Protein AF-0000000084674657 (afdb_homodimer)

Secondary structure (DSSP, 8-state):
------S------SSSS--SEEEEEEE-GGGEEEEEEEETTTTEEEEEEEETTEEEEE-SS-BSSHHHHHHHHHHHHHHTT--/------S------SSSS--SEEEEEEE-GGGEEEEEEEETTTTEEEEEEEETTEEEEE-SS-BSSHHHHHHHHHHHHHHTT--

Structure (mmCIF, N/CA/C/O backbone):
data_AF-0000000084674657-model_v1
#
loop_
_entity.id
_entity.type
_entity.pdbx_description
1 polymer 'Uncharacterized protein'
#
loop_
_atom_site.group_PDB
_atom_site.id
_atom_site.type_symbol
_atom_site.label_atom_id
_atom_site.label_alt_id
_atom_site.label_comp_id
_atom_site.label_asym_id
_atom_site.label_entity_id
_atom_site.label_seq_id
_atom_site.pdbx_PDB_ins_code
_atom_site.Cartn_x
_atom_site.Cartn_y
_atom_site.Cartn_z
_atom_site.occupancy
_atom_site.B_iso_or_equiv
_atom_site.auth_seq_id
_atom_site.auth_comp_id
_atom_site.auth_asym_id
_atom_site.auth_atom_id
_atom_site.pdbx_PDB_model_num
ATOM 1 N N . MET A 1 1 ? -10.844 -3.145 24.594 1 18.16 1 MET A N 1
ATOM 2 C CA . MET A 1 1 ? -9.625 -3.77 24.094 1 18.16 1 MET A CA 1
ATOM 3 C C . MET A 1 1 ? -8.609 -2.717 23.656 1 18.16 1 MET A C 1
ATOM 5 O O . MET A 1 1 ? -8.922 -1.842 22.844 1 18.16 1 MET A O 1
ATOM 9 N N . HIS A 1 2 ? -7.5 -2.223 24.391 1 19.06 2 HIS A N 1
ATOM 10 C CA . HIS A 1 2 ? -6.676 -1.024 24.516 1 19.06 2 HIS A CA 1
ATOM 11 C C . HIS A 1 2 ? -5.668 -0.926 23.375 1 19.06 2 HIS A C 1
ATOM 13 O O . HIS A 1 2 ? -4.922 -1.873 23.125 1 19.06 2 HIS A O 1
ATOM 19 N N . ILE A 1 3 ? -5.941 -0.367 22.297 1 26.06 3 ILE A N 1
ATOM 20 C CA . ILE A 1 3 ? -4.887 -0.146 21.328 1 26.06 3 ILE A CA 1
ATOM 21 C C . ILE A 1 3 ? -3.617 0.325 22.031 1 26.06 3 ILE A C 1
ATOM 23 O O . ILE A 1 3 ? -3.623 1.354 22.703 1 26.06 3 ILE A O 1
ATOM 27 N N . LYS A 1 4 ? -2.703 -0.449 22.547 1 28.09 4 LYS A N 1
ATOM 28 C CA . LYS A 1 4 ? -1.541 -0.12 23.359 1 28.09 4 LYS A CA 1
ATOM 29 C C . LYS A 1 4 ? -0.74 1.022 22.75 1 28.09 4 LYS A C 1
ATOM 31 O O . LYS A 1 4 ? -0.734 1.196 21.531 1 28.09 4 LYS A O 1
ATOM 36 N N . ASP A 1 5 ? -0.386 2.115 23.406 1 27.06 5 ASP A N 1
ATOM 37 C CA . ASP A 1 5 ? 0.318 3.393 23.344 1 27.06 5 ASP A CA 1
ATOM 38 C C . ASP A 1 5 ? 1.646 3.256 22.609 1 27.06 5 ASP A C 1
ATOM 40 O O . ASP A 1 5 ? 2.672 2.943 23.219 1 27.06 5 ASP A O 1
ATOM 44 N N . THR A 1 6 ? 1.885 2.438 21.75 1 31.23 6 THR A N 1
ATOM 45 C CA . THR A 1 6 ? 3.303 2.508 21.422 1 31.23 6 THR A CA 1
ATOM 46 C C . THR A 1 6 ? 3.736 3.955 21.203 1 31.23 6 THR A C 1
ATOM 48 O O . THR A 1 6 ? 2.898 4.836 21 1 31.23 6 THR A O 1
ATOM 51 N N . GLY A 1 7 ? 5.172 4.281 21.234 1 30.48 7 GLY A N 1
ATOM 52 C CA . GLY A 1 7 ? 5.707 5.633 21.266 1 30.48 7 GLY A CA 1
ATOM 53 C C . GLY A 1 7 ? 4.988 6.574 20.312 1 30.48 7 GLY A C 1
ATOM 54 O O . GLY A 1 7 ? 5.172 6.5 19.094 1 30.48 7 GLY A O 1
ATOM 55 N N . ALA A 1 8 ? 4.027 6.801 20.359 1 29.97 8 ALA A N 1
ATOM 56 C CA . ALA A 1 8 ? 2.916 7.68 20 1 29.97 8 ALA A CA 1
ATOM 57 C C . ALA A 1 8 ? 3.332 9.148 20.078 1 29.97 8 ALA A C 1
ATOM 59 O O . ALA A 1 8 ? 2.484 10.031 20.188 1 29.97 8 ALA A O 1
ATOM 60 N N . HIS A 1 9 ? 4.672 9.32 20.438 1 30.22 9 HIS A N 1
ATOM 61 C CA . HIS A 1 9 ? 4.758 10.773 20.281 1 30.22 9 HIS A CA 1
ATOM 62 C C . HIS A 1 9 ? 4.219 11.227 18.938 1 30.22 9 HIS A C 1
ATOM 64 O O . HIS A 1 9 ? 4.898 11.078 17.922 1 30.22 9 HIS A O 1
ATOM 70 N N . LEU A 1 10 ? 3.219 10.844 18.594 1 31.52 10 LEU A N 1
ATOM 71 C CA . LEU A 1 10 ? 2.438 10.945 17.375 1 31.52 10 LEU A CA 1
ATOM 72 C C . LEU A 1 10 ? 2.654 12.297 16.703 1 31.52 10 LEU A C 1
ATOM 74 O O . LEU A 1 10 ? 3.053 13.266 17.359 1 31.52 10 LEU A O 1
ATOM 78 N N . ILE A 1 11 ? 2.236 12.227 15.297 1 32.88 11 ILE A N 1
ATOM 79 C CA . ILE A 1 11 ? 2.033 13.203 14.227 1 32.88 11 ILE A CA 1
ATOM 80 C C . ILE A 1 11 ? 1.367 14.453 14.789 1 32.88 11 ILE A C 1
ATOM 82 O O . ILE A 1 11 ? 0.254 14.383 15.32 1 32.88 11 ILE A O 1
ATOM 86 N N . THR A 1 12 ? 2.047 15.094 15.617 1 34.5 12 THR A N 1
ATOM 87 C CA . THR A 1 12 ? 1.411 16.391 15.805 1 34.5 12 THR A CA 1
ATOM 88 C C . THR A 1 12 ? 0.623 16.797 14.562 1 34.5 12 THR A C 1
ATOM 90 O O . THR A 1 12 ? 1.209 17.125 13.523 1 34.5 12 THR A O 1
ATOM 93 N N . TRP A 1 13 ? -0.236 15.867 14.164 1 34.19 13 TRP A N 1
ATOM 94 C CA . TRP A 1 13 ? -1.155 16.047 13.039 1 34.19 13 TRP A CA 1
ATOM 95 C C . TRP A 1 13 ? -1.611 17.5 12.938 1 34.19 13 TRP A C 1
ATOM 97 O O . TRP A 1 13 ? -1.851 18.156 13.953 1 34.19 13 TRP A O 1
ATOM 107 N N . LYS A 1 14 ? -1.059 18.047 11.969 1 35.78 14 LYS A N 1
ATOM 108 C CA . LYS A 1 14 ? -1.677 19.328 11.617 1 35.78 14 LYS A CA 1
ATOM 109 C C . LYS A 1 14 ? -3.145 19.359 12.039 1 35.78 14 LYS A C 1
ATOM 111 O O . LYS A 1 14 ? -3.797 20.391 11.953 1 35.78 14 LYS A O 1
ATOM 116 N N . TYR A 1 15 ? -3.715 18.109 12.094 1 35.16 15 TYR A N 1
ATOM 117 C CA . TYR A 1 15 ? -5.141 18.25 12.383 1 35.16 15 TYR A CA 1
ATOM 118 C C . TYR A 1 15 ? -5.387 18.344 13.883 1 35.16 15 TYR A C 1
ATOM 120 O O . TYR A 1 15 ? -4.676 17.719 14.672 1 35.16 15 TYR A O 1
ATOM 128 N N . SER A 1 16 ? -5.719 19.422 14.188 1 39.59 16 SER A N 1
ATOM 129 C CA . SER A 1 16 ? -6.242 19.672 15.523 1 39.59 16 SER A CA 1
ATOM 130 C C . SER A 1 16 ? -6.898 18.422 16.109 1 39.59 16 SER A C 1
ATOM 132 O O . SER A 1 16 ? -6.922 18.25 17.328 1 39.59 16 SER A O 1
ATOM 134 N N . ASN A 1 17 ? -7.512 17.688 15.164 1 43.28 17 ASN A N 1
ATOM 135 C CA . ASN A 1 17 ? -8.258 16.562 15.711 1 43.28 17 ASN A CA 1
ATOM 136 C C . ASN A 1 17 ? -7.488 15.25 15.539 1 43.28 17 ASN A C 1
ATOM 138 O O . ASN A 1 17 ? -6.863 15.023 14.5 1 43.28 17 ASN A O 1
ATOM 142 N N . THR A 1 18 ? -7.047 14.711 16.5 1 52.53 18 THR A N 1
ATOM 143 C CA . THR A 1 18 ? -6.398 13.406 16.578 1 52.53 18 THR A CA 1
ATOM 144 C C . THR A 1 18 ? -7.066 12.406 15.641 1 52.53 18 THR A C 1
ATOM 146 O O . THR A 1 18 ? -8.289 12.281 15.625 1 52.53 18 THR A O 1
ATOM 149 N N . PRO A 1 19 ? -6.266 12.062 14.664 1 56.25 19 PRO A N 1
ATOM 150 C CA . PRO A 1 19 ? -6.91 10.992 13.906 1 56.25 19 PRO A CA 1
ATOM 151 C C . PRO A 1 19 ? -7.664 10.008 14.805 1 56.25 19 PRO A C 1
ATOM 153 O O . PRO A 1 19 ? -7.219 9.719 15.922 1 56.25 19 PRO A O 1
ATOM 156 N N . ASP A 1 20 ? -8.844 9.812 14.273 1 66.75 20 ASP A N 1
ATOM 157 C CA . ASP A 1 20 ? -9.695 8.898 15.023 1 66.75 20 ASP A CA 1
ATOM 158 C C . ASP A 1 20 ? -9.32 7.441 14.742 1 66.75 20 ASP A C 1
ATOM 160 O O . ASP A 1 20 ? -9.516 6.57 15.586 1 66.75 20 ASP A O 1
ATOM 164 N N . ARG A 1 21 ? -8.68 7.27 13.453 1 82.31 21 ARG A N 1
ATOM 165 C CA . ARG A 1 21 ? -8.461 5.871 13.102 1 82.31 21 ARG A CA 1
ATOM 166 C C . ARG A 1 21 ? -7.254 5.719 12.18 1 82.31 21 ARG A C 1
ATOM 168 O O . ARG A 1 21 ? -7.062 6.527 11.266 1 82.31 21 ARG A O 1
ATOM 175 N N . VAL A 1 22 ? -6.363 4.766 12.523 1 87.25 22 VAL A N 1
ATOM 176 C CA . VAL A 1 22 ? -5.332 4.316 11.594 1 87.25 22 VAL A CA 1
ATOM 177 C C . VAL A 1 22 ? -5.879 3.188 10.719 1 87.25 22 VAL A C 1
ATOM 179 O O . VAL A 1 22 ? -6.242 2.125 11.219 1 87.25 22 VAL A O 1
ATOM 182 N N . ASN A 1 23 ? -5.855 3.502 9.438 1 90.38 23 ASN A N 1
ATOM 183 C CA . ASN A 1 23 ? -6.402 2.521 8.5 1 90.38 23 ASN A CA 1
ATOM 184 C C . ASN A 1 23 ? -5.312 1.608 7.949 1 90.38 23 ASN A C 1
ATOM 186 O O . ASN A 1 23 ? -5.562 0.434 7.672 1 90.38 23 ASN A O 1
ATOM 190 N N . HIS A 1 24 ? -4.133 2.176 7.73 1 93.94 24 HIS A N 1
ATOM 191 C CA . HIS A 1 24 ? -2.959 1.428 7.305 1 93.94 24 HIS A CA 1
ATOM 192 C C . HIS A 1 24 ? -1.699 1.936 8 1 93.94 24 HIS A C 1
ATOM 194 O O . HIS A 1 24 ? -1.593 3.125 8.312 1 93.94 24 HIS A O 1
ATOM 200 N N . ALA A 1 25 ? -0.816 1.016 8.219 1 94.19 25 ALA A N 1
ATOM 201 C CA . ALA A 1 25 ? 0.541 1.307 8.672 1 94.19 25 ALA A CA 1
ATOM 202 C C . ALA A 1 25 ? 1.56 0.421 7.961 1 94.19 25 ALA A C 1
ATOM 204 O O . ALA A 1 25 ? 1.612 -0.789 8.195 1 94.19 25 ALA A O 1
ATOM 205 N N . ILE A 1 26 ? 2.307 1.087 7.074 1 96.69 26 ILE A N 1
ATOM 206 C CA . ILE A 1 26 ? 3.285 0.351 6.281 1 96.69 26 ILE A CA 1
ATOM 207 C C . ILE A 1 26 ? 4.695 0.738 6.715 1 96.69 26 ILE A C 1
ATOM 209 O O . ILE A 1 26 ? 5.094 1.899 6.594 1 96.69 26 ILE A O 1
ATOM 213 N N . GLU A 1 27 ? 5.398 -0.242 7.227 1 95.12 27 GLU A N 1
ATOM 214 C CA . GLU A 1 27 ? 6.793 0.008 7.586 1 95.12 27 GLU A CA 1
ATOM 215 C C . GLU A 1 27 ? 7.688 0.038 6.352 1 95.12 27 GLU A C 1
ATOM 217 O O . GLU A 1 27 ? 7.613 -0.854 5.504 1 95.12 27 GLU A O 1
ATOM 222 N N . LEU A 1 28 ? 8.461 1.09 6.262 1 96.81 28 LEU A N 1
ATOM 223 C CA . LEU A 1 28 ? 9.414 1.269 5.172 1 96.81 28 LEU A CA 1
ATOM 224 C C . LEU A 1 28 ? 10.852 1.169 5.68 1 96.81 28 LEU A C 1
ATOM 226 O O . LEU A 1 28 ? 11.086 1.149 6.891 1 96.81 28 LEU A O 1
ATOM 230 N N . ASP A 1 29 ? 11.75 1.069 4.703 1 91.62 29 ASP A N 1
ATOM 231 C CA . ASP A 1 29 ? 13.156 1.034 5.098 1 91.62 29 ASP A CA 1
ATOM 232 C C . ASP A 1 29 ? 13.57 2.338 5.777 1 91.62 29 ASP A C 1
ATOM 234 O O . ASP A 1 29 ? 12.938 3.377 5.578 1 91.62 29 ASP A O 1
ATOM 238 N N . GLY A 1 30 ? 14.57 2.213 6.641 1 94.31 30 GLY A N 1
ATOM 239 C CA . GLY A 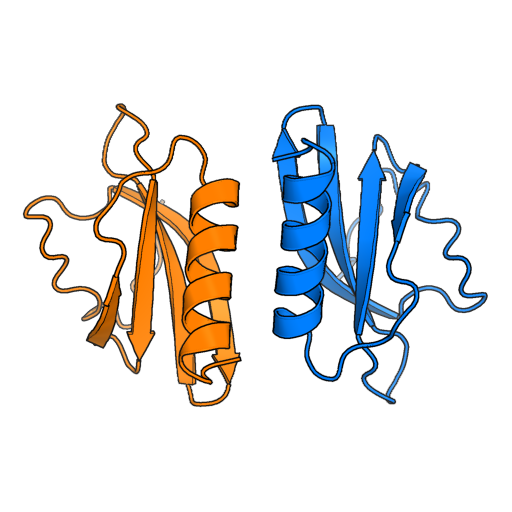1 30 ? 15.133 3.408 7.25 1 94.31 30 GLY A CA 1
ATOM 240 C C . GLY A 1 30 ? 14.375 3.863 8.477 1 94.31 30 GLY A C 1
ATOM 241 O O . GLY A 1 30 ? 14.602 4.961 8.992 1 94.31 30 GLY A O 1
ATOM 242 N N . GLY A 1 31 ? 13.391 3.035 8.914 1 93.12 31 GLY A N 1
ATOM 243 C CA . GLY A 1 31 ? 12.672 3.354 10.133 1 93.12 31 GLY A CA 1
ATOM 244 C C . GLY A 1 31 ? 11.469 4.254 9.898 1 93.12 31 GLY A C 1
ATOM 245 O O . GLY A 1 31 ? 10.93 4.832 10.844 1 93.12 31 GLY A O 1
ATOM 246 N N . TYR A 1 32 ? 11.086 4.363 8.617 1 95.75 32 TYR A N 1
ATOM 247 C CA . TYR A 1 32 ? 9.906 5.148 8.281 1 95.75 32 TYR A C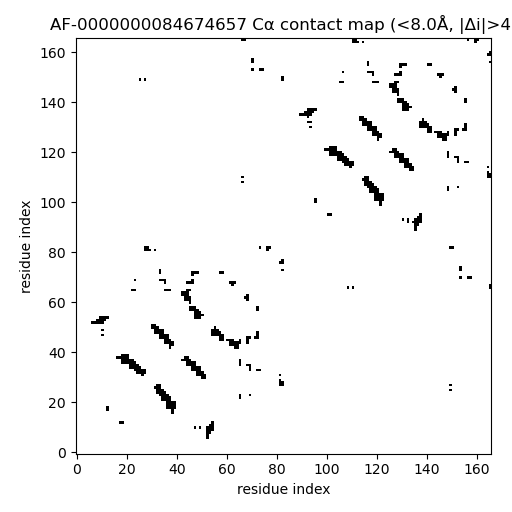A 1
ATOM 248 C C . TYR A 1 32 ? 8.648 4.285 8.32 1 95.75 32 TYR A C 1
ATOM 250 O O . TYR A 1 32 ? 8.711 3.078 8.078 1 95.75 32 TYR A O 1
ATOM 258 N N . THR A 1 33 ? 7.527 4.898 8.742 1 94.31 33 THR A N 1
ATOM 259 C CA . THR A 1 33 ? 6.215 4.273 8.633 1 94.31 33 THR A CA 1
ATOM 260 C C . THR A 1 33 ? 5.238 5.184 7.898 1 94.31 33 THR A C 1
ATOM 262 O O . THR A 1 33 ? 5.141 6.375 8.203 1 94.31 33 THR A O 1
ATOM 265 N N . LEU A 1 34 ? 4.648 4.684 6.836 1 97.31 34 LEU A N 1
ATOM 266 C CA . LEU A 1 34 ? 3.566 5.383 6.152 1 97.31 34 LEU A CA 1
ATOM 267 C C . LEU A 1 34 ? 2.215 5.02 6.754 1 97.31 34 LEU A C 1
ATOM 269 O O . LEU A 1 34 ? 1.832 3.848 6.77 1 97.31 34 LEU A O 1
ATOM 273 N N . TYR A 1 35 ? 1.493 6.035 7.246 1 93.38 35 TYR A N 1
ATOM 274 C CA . TYR A 1 35 ? 0.164 5.844 7.812 1 93.38 35 TYR A CA 1
ATOM 275 C C . TYR A 1 35 ? -0.913 6.371 6.875 1 93.38 35 TYR A C 1
ATOM 277 O O . TYR A 1 35 ? -0.734 7.414 6.238 1 93.38 35 TYR A O 1
ATOM 285 N N . VAL A 1 36 ? -1.955 5.664 6.812 1 93.81 36 VAL A N 1
ATOM 286 C CA . VAL A 1 36 ? -3.217 6.211 6.324 1 93.81 36 VAL A CA 1
ATOM 287 C C . VAL A 1 36 ? -4.184 6.391 7.492 1 93.81 36 VAL A C 1
ATOM 289 O O . VAL A 1 36 ? -4.434 5.453 8.25 1 93.81 36 VAL A O 1
ATOM 292 N N . VAL A 1 37 ? -4.648 7.664 7.621 1 89 37 VAL A N 1
ATOM 293 C CA . VAL A 1 37 ? -5.461 8 8.781 1 89 37 VAL A CA 1
ATOM 294 C C . VAL A 1 37 ? -6.77 8.648 8.328 1 89 37 VAL A C 1
ATOM 296 O O . VAL A 1 37 ? -6.867 9.141 7.203 1 89 37 VAL A O 1
ATOM 299 N N . SER A 1 38 ? -7.738 8.492 9.109 1 85.12 38 SER A N 1
ATOM 300 C CA . SER A 1 38 ? -9 9.195 8.883 1 85.12 38 SER A CA 1
ATOM 301 C C . SER A 1 38 ? -9.516 9.82 10.172 1 85.12 38 SER A C 1
ATOM 303 O O . SER A 1 38 ? -9.18 9.367 11.266 1 85.12 38 SER A O 1
ATOM 305 N N . ALA A 1 39 ? -9.961 11.062 9.867 1 71.19 39 ALA A N 1
ATOM 306 C CA . ALA A 1 39 ? -10.633 11.734 10.984 1 71.19 39 ALA A CA 1
ATOM 307 C C . ALA A 1 39 ? -12.148 11.648 10.844 1 71.19 39 ALA A C 1
ATOM 309 O O . ALA A 1 39 ? -12.695 11.961 9.789 1 71.19 39 ALA A O 1
ATOM 310 N N . GLY A 1 40 ? -12.633 11.297 11.82 1 59.19 40 GLY A N 1
ATOM 311 C CA . GLY A 1 40 ? -14.07 11.406 12 1 59.19 40 GLY A CA 1
ATOM 312 C C . GLY A 1 40 ? -14.859 10.656 10.945 1 59.19 40 GLY A C 1
ATOM 313 O O . GLY A 1 40 ? -14.297 9.875 10.18 1 59.19 40 GLY A O 1
ATOM 314 N N . GLU A 1 41 ? -16.156 10.969 10.914 1 55.19 41 GLU A N 1
ATOM 315 C CA . GLU A 1 41 ? -17.219 10.312 10.156 1 55.19 41 GLU A CA 1
ATOM 316 C C . GLU A 1 41 ? -17.109 10.609 8.664 1 55.19 41 GLU A C 1
ATOM 318 O O . GLU A 1 41 ? -17.594 9.836 7.836 1 55.19 41 GLU A O 1
ATOM 323 N N . TRP A 1 42 ? -16.406 11.836 8.445 1 56.69 42 TRP A N 1
ATOM 324 C CA . TRP A 1 42 ? -16.578 12.219 7.047 1 56.69 42 TRP A CA 1
ATOM 325 C C . TRP A 1 42 ? -15.602 11.469 6.152 1 56.69 42 TRP A C 1
ATOM 327 O O . TRP A 1 42 ? -15.641 11.602 4.926 1 56.69 42 TRP A O 1
ATOM 337 N N . GLY A 1 43 ? -14.945 10.648 6.703 1 60.38 43 GLY A N 1
ATOM 338 C CA . GLY A 1 43 ? -14.398 9.562 5.898 1 60.38 43 GLY A CA 1
ATOM 339 C C . GLY A 1 43 ? -13.258 10.016 5 1 60.38 43 GLY A C 1
ATOM 340 O O . GLY A 1 43 ? -13.008 9.398 3.961 1 60.38 43 GLY A O 1
ATOM 341 N N . ASP A 1 44 ? -12.727 11.367 5.258 1 83.81 44 ASP A N 1
ATOM 342 C CA . ASP A 1 44 ? -11.602 11.719 4.406 1 83.81 44 ASP A CA 1
ATOM 343 C C . ASP A 1 44 ? -10.312 11.062 4.906 1 83.81 44 ASP A C 1
ATOM 345 O O . ASP A 1 44 ? -10.047 11.055 6.109 1 83.81 44 ASP A O 1
ATOM 349 N N . TYR A 1 45 ? -9.609 10.445 3.994 1 90.56 45 TYR A N 1
ATOM 350 C CA . TYR A 1 45 ? -8.367 9.734 4.309 1 90.56 45 TYR A CA 1
ATOM 351 C C . TYR A 1 45 ? -7.156 10.562 3.904 1 90.56 45 TYR A C 1
ATOM 353 O O . TYR A 1 45 ? -7.16 11.211 2.857 1 90.56 45 TYR A O 1
ATOM 361 N N . GLU A 1 46 ? -6.227 10.578 4.809 1 92.12 46 GLU A N 1
ATOM 362 C CA . GLU A 1 46 ? -4.957 11.242 4.543 1 92.12 46 GLU A CA 1
ATOM 363 C C . GLU A 1 46 ? -3.777 10.32 4.84 1 92.12 46 GLU A C 1
ATOM 365 O O . GLU A 1 46 ? -3.943 9.281 5.48 1 92.12 46 GLU A O 1
ATOM 370 N N . TRP A 1 47 ? -2.646 10.594 4.215 1 94.62 47 TRP A N 1
ATOM 371 C CA . TRP A 1 47 ? -1.46 9.805 4.539 1 94.62 47 TRP A CA 1
ATOM 372 C C . TRP A 1 47 ? -0.411 10.664 5.234 1 94.62 47 TRP A C 1
ATOM 374 O O . TRP A 1 47 ? -0.356 11.883 5.023 1 94.62 47 TRP A O 1
ATOM 384 N N . ILE A 1 48 ? 0.384 10.086 6.098 1 93.25 48 ILE A N 1
ATOM 385 C CA . ILE A 1 48 ? 1.479 10.695 6.848 1 93.25 48 ILE A CA 1
ATOM 386 C C . ILE A 1 48 ? 2.684 9.758 6.855 1 93.25 48 ILE A C 1
ATOM 388 O O . ILE A 1 48 ? 2.553 8.57 7.152 1 93.25 48 ILE A O 1
ATOM 392 N N . LEU A 1 49 ? 3.756 10.258 6.434 1 96.06 49 LEU A N 1
ATOM 393 C CA . LEU A 1 49 ? 5.016 9.555 6.633 1 96.06 49 LEU A CA 1
ATOM 394 C C . LEU A 1 49 ? 5.695 10 7.922 1 96.06 49 LEU A C 1
ATOM 396 O O . LEU A 1 49 ? 5.875 11.203 8.148 1 96.06 49 LEU A O 1
ATOM 400 N N . SER A 1 50 ? 6.023 9.016 8.688 1 92.62 50 SER A N 1
ATOM 401 C CA . SER A 1 50 ? 6.605 9.344 9.984 1 92.62 50 SER A CA 1
ATOM 402 C C . SER A 1 50 ? 7.918 8.602 10.211 1 92.62 50 SER A C 1
ATOM 404 O O . SER A 1 50 ? 8.125 7.523 9.648 1 92.62 50 SER A O 1
ATOM 406 N N . LYS A 1 51 ? 8.812 9.188 10.953 1 92.12 51 LYS A N 1
ATOM 407 C CA . LYS A 1 51 ? 10.016 8.555 11.477 1 92.12 51 LYS A CA 1
ATOM 408 C C . LYS A 1 51 ? 10.18 8.836 12.969 1 92.12 51 LYS A C 1
ATOM 410 O O . LYS A 1 51 ? 10.172 9.992 13.391 1 92.12 51 LYS A O 1
ATOM 415 N N . GLU A 1 52 ? 10.281 7.699 13.711 1 84.12 52 GLU A N 1
ATOM 416 C CA . GLU A 1 52 ? 10.484 7.805 15.148 1 84.12 52 GLU A CA 1
ATOM 417 C C . GLU A 1 52 ? 9.453 8.734 15.789 1 84.12 52 GLU A C 1
ATOM 419 O O . GLU A 1 52 ? 9.805 9.617 16.578 1 84.12 52 GLU A O 1
ATOM 424 N N . GLY A 1 53 ? 8.234 8.586 15.258 1 77.56 53 GLY A N 1
ATOM 425 C CA . GLY A 1 53 ? 7.125 9.305 15.875 1 77.56 53 GLY A CA 1
ATOM 426 C C . GLY A 1 53 ? 7 10.734 15.383 1 77.56 53 GLY A C 1
ATOM 427 O O . GLY A 1 53 ? 6.09 11.461 15.789 1 77.56 53 GLY A O 1
ATOM 428 N N . ARG A 1 54 ? 7.879 11.172 14.445 1 86.38 54 ARG A N 1
ATOM 429 C CA . ARG A 1 54 ? 7.832 12.516 13.891 1 86.38 54 ARG A CA 1
ATOM 430 C C . ARG A 1 54 ? 7.398 12.492 12.43 1 86.38 54 ARG A C 1
ATOM 432 O O . ARG A 1 54 ? 7.902 11.688 11.641 1 86.38 54 ARG A O 1
ATOM 439 N N . GLY A 1 55 ? 6.457 13.305 12.125 1 89.81 55 GLY A N 1
ATOM 440 C CA . GLY A 1 55 ? 6.027 13.422 10.742 1 89.81 55 GLY A CA 1
ATOM 441 C C . GLY A 1 55 ? 7.102 13.984 9.828 1 89.81 55 GLY A C 1
ATOM 442 O O . GLY A 1 55 ? 7.773 14.961 10.172 1 89.81 55 GLY A O 1
ATOM 443 N N . VAL A 1 56 ? 7.27 13.328 8.734 1 93.06 56 VAL A N 1
ATOM 444 C CA . VAL A 1 56 ? 8.266 13.719 7.742 1 93.06 56 VAL A CA 1
ATOM 445 C C . VAL A 1 56 ? 7.566 14.336 6.531 1 93.06 56 VAL A C 1
ATOM 447 O O . VAL A 1 56 ? 7.973 15.391 6.043 1 93.06 56 VAL A O 1
ATOM 450 N N . LEU A 1 57 ? 6.566 13.664 5.961 1 95.12 57 LEU A N 1
ATOM 451 C CA . LEU A 1 57 ? 5.715 14.094 4.855 1 95.12 57 LEU A CA 1
ATOM 452 C C . LEU A 1 57 ? 4.246 13.828 5.16 1 95.12 57 LEU A C 1
ATOM 454 O O . LEU A 1 57 ? 3.928 12.992 6.016 1 95.12 57 LEU A O 1
ATOM 458 N N . HIS A 1 58 ? 3.383 14.609 4.508 1 93.25 58 HIS A N 1
ATOM 459 C CA . HIS A 1 58 ? 1.954 14.344 4.629 1 93.25 58 HIS A CA 1
ATOM 460 C C . HIS A 1 58 ? 1.198 14.82 3.393 1 93.25 58 HIS A C 1
ATOM 462 O O . HIS A 1 58 ? 1.715 15.625 2.615 1 93.25 58 HIS A O 1
ATOM 468 N N . SER A 1 59 ? 0.017 14.273 3.303 1 92.69 59 SER A N 1
ATOM 469 C CA . SER A 1 59 ? -0.802 14.68 2.166 1 92.69 59 SER A CA 1
ATOM 470 C C . SER A 1 59 ? -1.293 16.125 2.328 1 92.69 59 SER A C 1
ATOM 472 O O . SER A 1 59 ? -1.588 16.562 3.441 1 92.69 59 SER A O 1
ATOM 474 N N . ASP A 1 60 ? -1.369 16.812 1.165 1 90 60 ASP A N 1
ATOM 475 C CA . ASP A 1 60 ? -2.043 18.109 1.127 1 90 60 ASP A CA 1
ATOM 476 C C . ASP A 1 60 ? -3.525 17.938 0.798 1 90 60 ASP A C 1
ATOM 478 O O . ASP A 1 60 ? -4.312 18.875 0.994 1 90 60 ASP A O 1
ATOM 482 N N . ASP A 1 61 ? -3.875 16.812 0.349 1 89.88 61 ASP A N 1
ATOM 483 C CA . ASP A 1 61 ? -5.242 16.5 -0.062 1 89.88 61 ASP A CA 1
ATOM 484 C C . ASP A 1 61 ? -5.828 15.367 0.772 1 89.88 61 ASP A C 1
ATOM 486 O O . ASP A 1 61 ? -5.09 14.617 1.407 1 89.88 61 ASP A O 1
ATOM 490 N N . ALA A 1 62 ? -7.125 15.336 0.762 1 90.5 62 ALA A N 1
ATOM 491 C CA . ALA A 1 62 ? -7.848 14.188 1.29 1 90.5 62 ALA A CA 1
ATOM 492 C C . ALA A 1 62 ? -8.297 13.258 0.164 1 90.5 62 ALA A C 1
ATOM 494 O O . ALA A 1 62 ? -8.469 13.695 -0.977 1 90.5 62 ALA A O 1
ATOM 495 N N . TYR A 1 63 ? -8.43 12.016 0.53 1 93 63 TYR A N 1
ATOM 496 C CA . TYR A 1 63 ? -8.797 11.008 -0.46 1 93 63 TYR A CA 1
ATOM 497 C C . TYR A 1 63 ? -10.086 10.305 -0.069 1 93 63 TYR A C 1
ATOM 499 O O . TYR A 1 63 ? -10.438 10.242 1.113 1 93 63 TYR A O 1
ATOM 507 N N . GLY A 1 64 ? -10.75 9.789 -0.962 1 89.69 64 GLY A N 1
ATOM 508 C CA . GLY A 1 64 ? -12.07 9.211 -0.765 1 89.69 64 GLY A CA 1
ATOM 509 C C . GLY A 1 64 ? -12.023 7.781 -0.253 1 89.69 64 GLY A C 1
ATOM 510 O O . GLY A 1 64 ? -13.055 7.211 0.113 1 89.69 64 GLY A O 1
ATOM 511 N N . SER A 1 65 ? -10.898 7.113 -0.287 1 92.94 65 SER A N 1
ATOM 512 C CA . SER A 1 65 ? -10.719 5.773 0.259 1 92.94 65 SER A CA 1
ATOM 513 C C . SER A 1 65 ? -9.336 5.602 0.866 1 92.94 65 SER A C 1
ATOM 515 O O . SER A 1 65 ? -8.383 6.27 0.456 1 92.94 65 SER A O 1
ATOM 517 N N . PRO A 1 66 ? -9.203 4.746 1.868 1 93.5 66 PRO A N 1
ATOM 518 C CA . PRO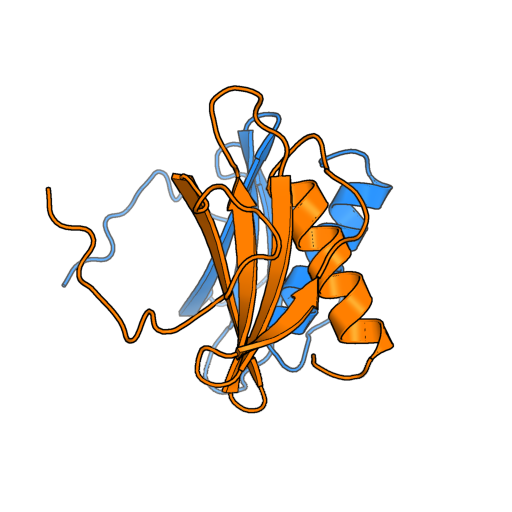 A 1 66 ? -7.891 4.551 2.482 1 93.5 66 PRO A CA 1
ATOM 519 C C . PRO A 1 66 ? -6.867 3.959 1.512 1 93.5 66 PRO A C 1
ATOM 521 O O . PRO A 1 66 ? -5.676 4.254 1.611 1 93.5 66 PRO A O 1
ATOM 524 N N . GLU A 1 67 ? -7.336 3.229 0.512 1 96.62 67 GLU A N 1
ATOM 525 C CA . GLU A 1 67 ? -6.414 2.6 -0.431 1 96.62 67 GLU A CA 1
ATOM 526 C C . GLU A 1 67 ? -5.863 3.617 -1.426 1 96.62 67 GLU A C 1
ATOM 528 O O . GLU A 1 67 ? -4.711 3.52 -1.849 1 96.62 67 GLU A O 1
ATOM 533 N N . ARG A 1 68 ? -6.707 4.594 -1.798 1 96.56 68 ARG A N 1
ATOM 534 C CA . ARG A 1 68 ? -6.207 5.676 -2.637 1 96.56 68 ARG A CA 1
ATOM 535 C C . ARG A 1 68 ? -5.176 6.516 -1.889 1 96.56 68 ARG A C 1
ATOM 537 O O . ARG A 1 68 ? -4.148 6.898 -2.457 1 96.56 68 ARG A O 1
ATOM 544 N N . ALA A 1 69 ? -5.461 6.82 -0.654 1 96.31 69 ALA A N 1
ATOM 545 C CA . ALA A 1 69 ? -4.492 7.547 0.162 1 96.31 69 ALA A CA 1
ATOM 546 C C . ALA A 1 69 ? -3.18 6.773 0.274 1 96.31 69 ALA A C 1
ATOM 548 O O . ALA A 1 69 ? -2.098 7.355 0.181 1 96.31 69 ALA A O 1
ATOM 549 N N . LEU A 1 70 ? -3.293 5.469 0.474 1 98.06 70 LEU A N 1
ATOM 550 C CA . LEU A 1 70 ? -2.111 4.621 0.572 1 98.06 70 LEU A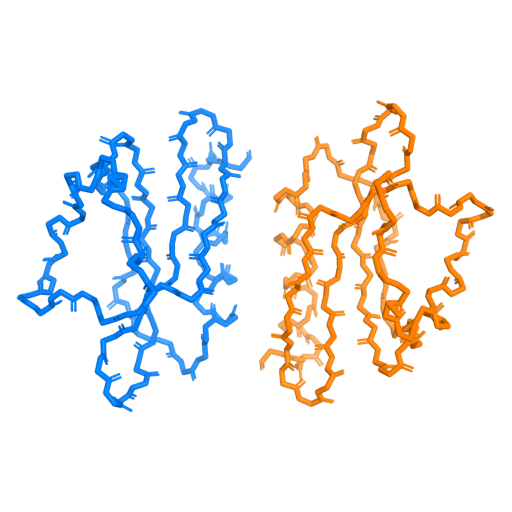 CA 1
ATOM 551 C C . LEU A 1 70 ? -1.302 4.664 -0.72 1 98.06 70 LEU A C 1
ATOM 553 O O . LEU A 1 70 ? -0.08 4.828 -0.687 1 98.06 70 LEU A O 1
ATOM 557 N N . PHE A 1 71 ? -1.986 4.512 -1.837 1 98.62 71 PHE A N 1
ATOM 558 C CA . PHE A 1 71 ? -1.335 4.555 -3.141 1 98.62 71 PHE A CA 1
ATOM 559 C C . PHE A 1 71 ? -0.596 5.875 -3.334 1 98.62 71 PHE A C 1
ATOM 561 O O . PHE A 1 71 ? 0.579 5.887 -3.709 1 98.62 71 PHE A O 1
ATOM 568 N N . ARG A 1 72 ? -1.221 6.918 -3.02 1 98.31 72 ARG A N 1
ATOM 569 C CA . ARG A 1 72 ? -0.617 8.234 -3.215 1 98.31 72 ARG A CA 1
ATOM 570 C C . ARG A 1 72 ? 0.547 8.445 -2.254 1 98.31 72 ARG A C 1
ATOM 572 O O . ARG A 1 72 ? 1.551 9.07 -2.615 1 98.31 72 ARG A O 1
ATOM 579 N N . GLY A 1 73 ? 0.377 7.957 -1.042 1 98.38 73 GLY A N 1
ATOM 580 C CA . GLY A 1 73 ? 1.488 8.016 -0.106 1 98.38 73 GLY A CA 1
ATOM 581 C C . GLY A 1 73 ? 2.707 7.246 -0.579 1 98.38 73 GLY A C 1
ATOM 582 O O . GLY A 1 73 ? 3.826 7.762 -0.536 1 98.38 73 GLY A O 1
ATOM 583 N N . LEU A 1 74 ? 2.465 6.086 -1.032 1 98.69 74 LEU A N 1
ATOM 584 C CA . LEU A 1 74 ? 3.568 5.273 -1.533 1 98.69 74 LEU A CA 1
ATOM 585 C C . LEU A 1 74 ? 4.188 5.902 -2.777 1 98.69 74 LEU A C 1
ATOM 587 O O . LEU A 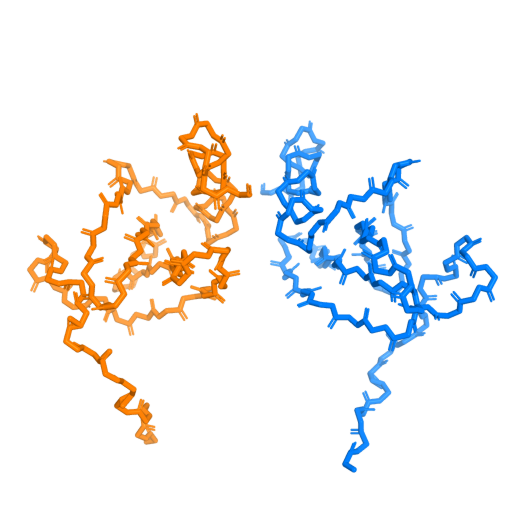1 74 ? 5.402 5.836 -2.973 1 98.69 74 LEU A O 1
ATOM 591 N N . GLN A 1 75 ? 3.381 6.422 -3.598 1 98.44 75 GLN A N 1
ATOM 592 C CA . GLN A 1 75 ? 3.885 7.137 -4.766 1 98.44 75 GLN A CA 1
ATOM 593 C C . GLN A 1 75 ? 4.832 8.266 -4.355 1 98.44 75 GLN A C 1
ATOM 595 O O . GLN A 1 75 ? 5.914 8.406 -4.93 1 98.44 75 GLN A O 1
ATOM 600 N N . LYS A 1 76 ? 4.43 9.016 -3.428 1 98.44 76 LYS A N 1
ATOM 601 C CA . LYS A 1 76 ? 5.277 10.102 -2.945 1 98.44 76 LYS A CA 1
ATOM 602 C C . LYS A 1 76 ? 6.562 9.562 -2.326 1 98.44 76 LYS A C 1
ATOM 604 O O . LYS A 1 76 ? 7.641 10.125 -2.535 1 98.44 76 LYS A O 1
ATOM 609 N N . CYS A 1 77 ? 6.438 8.5 -1.572 1 98.06 77 CYS A N 1
ATOM 610 C CA . CYS A 1 77 ? 7.613 7.875 -0.975 1 98.06 77 CYS A CA 1
ATOM 611 C C . CYS A 1 77 ? 8.586 7.398 -2.051 1 98.06 77 CYS A C 1
ATOM 613 O O . CYS A 1 77 ? 9.797 7.5 -1.885 1 98.06 77 CYS A O 1
ATOM 615 N N . ASP A 1 78 ? 8.031 6.801 -3.119 1 97.56 78 ASP A N 1
ATOM 616 C CA . ASP A 1 78 ? 8.875 6.375 -4.23 1 97.56 78 ASP A CA 1
ATOM 617 C C . ASP A 1 78 ? 9.586 7.566 -4.867 1 97.56 78 ASP A C 1
ATOM 619 O O . ASP A 1 78 ? 10.797 7.52 -5.105 1 97.56 78 ASP A O 1
ATOM 623 N N . GLU A 1 79 ? 8.875 8.641 -5.066 1 97.56 79 GLU A N 1
ATOM 624 C CA . GLU A 1 79 ? 9.414 9.852 -5.688 1 97.56 79 GLU A CA 1
ATOM 625 C C . GLU A 1 79 ? 10.531 10.453 -4.848 1 97.56 79 GLU A C 1
ATOM 627 O O . GLU A 1 79 ? 11.492 11.008 -5.387 1 97.56 79 GLU A O 1
ATOM 632 N N . GLU A 1 80 ? 10.422 10.367 -3.553 1 97.12 80 GLU A N 1
ATOM 633 C CA . GLU A 1 80 ? 11.359 11 -2.639 1 97.12 80 GLU A CA 1
ATOM 634 C C . GLU A 1 80 ? 12.414 10.008 -2.15 1 97.12 80 GLU A C 1
ATOM 636 O O . GLU A 1 80 ? 13.219 10.328 -1.273 1 97.12 80 GLU A O 1
ATOM 641 N N . ASN A 1 81 ? 12.367 8.75 -2.643 1 96.12 81 ASN A N 1
ATOM 642 C CA . ASN A 1 81 ? 13.367 7.715 -2.412 1 96.12 81 ASN A CA 1
ATOM 643 C C . ASN A 1 81 ? 13.32 7.199 -0.977 1 96.12 81 ASN A C 1
ATOM 645 O O . ASN A 1 81 ? 14.367 6.996 -0.353 1 96.12 81 ASN A O 1
ATOM 649 N N . TYR A 1 82 ? 12.062 6.992 -0.531 1 95.56 82 TYR A N 1
ATOM 650 C CA . TYR A 1 82 ? 11.883 6.383 0.781 1 95.56 82 TYR A CA 1
ATOM 651 C C . TYR A 1 82 ? 11.523 4.906 0.652 1 95.56 82 TYR A C 1
ATOM 653 O O . TYR A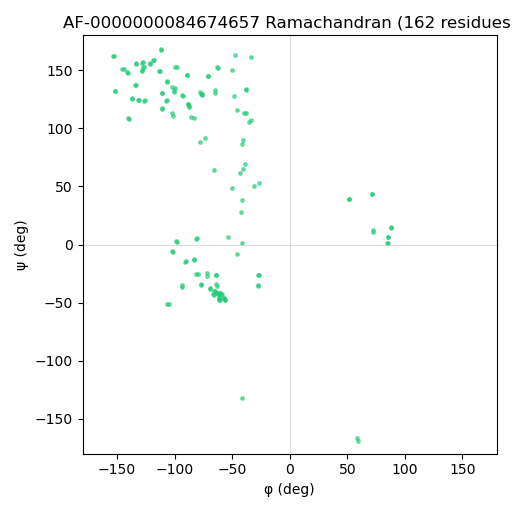 1 82 ? 11.406 4.199 1.656 1 95.56 82 TYR A O 1
ATOM 661 N N . LEU A 1 83 ? 11.305 4.398 -0.589 1 93.5 83 LEU A N 1
ATOM 662 C CA . LEU A 1 83 ? 10.906 3.01 -0.794 1 93.5 83 LEU A CA 1
ATOM 663 C C . LEU A 1 83 ? 12.125 2.135 -1.074 1 93.5 83 LEU A C 1
ATOM 665 O O . LEU A 1 83 ? 13.109 2.596 -1.665 1 93.5 83 LEU A O 1
ATOM 669 N N . MET B 1 1 ? 2.211 -23.094 14.867 1 18.03 1 MET B N 1
ATOM 670 C CA . MET B 1 1 ? 1.31 -21.953 14.953 1 18.03 1 MET B CA 1
ATOM 671 C C . MET B 1 1 ? 0.477 -21.812 13.688 1 18.03 1 MET B C 1
ATOM 673 O O . MET B 1 1 ? 1.021 -21.781 12.578 1 18.03 1 MET B O 1
ATOM 677 N N . HIS B 1 2 ? -0.754 -22.234 13.523 1 18.77 2 HIS B N 1
ATOM 678 C CA . HIS B 1 2 ? -1.655 -22.562 12.422 1 18.77 2 HIS B CA 1
ATOM 679 C C . HIS B 1 2 ? -2.141 -21.297 11.727 1 18.77 2 HIS B C 1
ATOM 681 O O . HIS B 1 2 ? -2.639 -20.375 12.383 1 18.77 2 HIS B O 1
ATOM 687 N N . ILE B 1 3 ? -1.489 -20.812 10.695 1 24.95 3 ILE B N 1
ATOM 688 C CA . ILE B 1 3 ? -2.064 -19.781 9.852 1 24.95 3 ILE B CA 1
ATOM 689 C C . ILE B 1 3 ? -3.543 -20.062 9.609 1 24.95 3 ILE B C 1
ATOM 691 O O . ILE B 1 3 ? -3.9 -21.156 9.141 1 24.95 3 ILE B O 1
ATOM 695 N N . LYS B 1 4 ? -4.43 -19.641 10.32 1 28.91 4 LYS B N 1
ATOM 696 C CA . LYS B 1 4 ? -5.844 -19.984 10.195 1 28.91 4 LYS B CA 1
ATOM 697 C C . LYS B 1 4 ? -6.297 -19.906 8.742 1 28.91 4 LYS B C 1
ATOM 699 O O . LYS B 1 4 ? -5.832 -19.062 7.977 1 28.91 4 LYS B O 1
ATOM 704 N N . ASP B 1 5 ? -6.703 -20.938 8.047 1 25.56 5 ASP B N 1
ATOM 705 C CA . ASP B 1 5 ? -7.145 -21.344 6.715 1 25.56 5 ASP B CA 1
ATOM 706 C C . ASP B 1 5 ? -8.094 -20.297 6.117 1 25.56 5 ASP B C 1
ATOM 708 O O . ASP B 1 5 ? -9.297 -20.312 6.391 1 25.56 5 ASP B O 1
ATOM 712 N N . THR B 1 6 ? -8.008 -19.125 6.223 1 31.55 6 THR B N 1
ATOM 713 C CA . THR B 1 6 ? -9.102 -18.453 5.52 1 31.55 6 THR B CA 1
ATOM 714 C C . THR B 1 6 ? -9.227 -18.984 4.094 1 31.55 6 THR B C 1
ATOM 716 O O . THR B 1 6 ? -8.273 -19.547 3.551 1 31.55 6 THR B O 1
ATOM 719 N N . GLY B 1 7 ? -10.516 -19.016 3.412 1 30.95 7 GLY B N 1
ATOM 720 C CA . GLY B 1 7 ? -10.789 -19.625 2.119 1 30.95 7 GLY B CA 1
ATOM 721 C C . GLY B 1 7 ? -9.664 -19.422 1.118 1 30.95 7 GLY B C 1
ATOM 722 O O . GLY B 1 7 ? -9.445 -18.312 0.632 1 30.95 7 GLY B O 1
ATOM 723 N N . ALA B 1 8 ? -8.734 -19.875 1.195 1 30.81 8 ALA B N 1
ATOM 724 C CA . ALA B 1 8 ? -7.449 -20.266 0.616 1 30.81 8 ALA B CA 1
ATOM 725 C C . ALA B 1 8 ? -7.641 -20.875 -0.774 1 30.81 8 ALA B C 1
ATOM 727 O O . ALA B 1 8 ? -6.734 -21.516 -1.31 1 30.81 8 ALA B O 1
ATOM 728 N N . HIS B 1 9 ? -8.945 -21.094 -1.117 1 31.03 9 HIS B N 1
ATOM 729 C CA . HIS B 1 9 ? -8.742 -21.672 -2.441 1 31.03 9 HIS B CA 1
ATOM 730 C C . HIS B 1 9 ? -7.883 -20.75 -3.314 1 31.03 9 HIS B C 1
ATOM 732 O O . HIS B 1 9 ? -8.398 -20.078 -4.207 1 31.03 9 HIS B O 1
ATOM 738 N N . LEU B 1 10 ? -7.418 -19.812 -2.803 1 32.84 10 LEU B N 1
ATOM 739 C CA . LEU B 1 10 ? -6.914 -18.656 -3.521 1 32.84 10 LEU B CA 1
ATOM 740 C C . LEU B 1 10 ? -6.129 -19.078 -4.758 1 32.84 10 LEU B C 1
ATOM 742 O O . LEU B 1 10 ? -6.406 -18.609 -5.863 1 32.84 10 LEU B O 1
ATOM 746 N N . ILE B 1 11 ? -4.801 -18.359 -4.852 1 33.12 11 ILE B N 1
ATOM 747 C CA . ILE B 1 11 ? -3.939 -18 -5.98 1 33.12 11 ILE B CA 1
ATOM 748 C C . ILE B 1 11 ? -3.387 -19.266 -6.621 1 33.12 11 ILE B C 1
ATOM 750 O O . ILE B 1 11 ? -2.66 -20.031 -5.977 1 33.12 11 ILE B O 1
ATOM 754 N N . THR B 1 12 ? -4.195 -20.031 -7.145 1 35.03 12 THR B N 1
ATOM 755 C CA . THR B 1 12 ? -3.461 -20.984 -7.977 1 35.03 12 THR B CA 1
ATOM 756 C C . THR B 1 12 ? -2.193 -20.328 -8.531 1 35.03 12 THR B C 1
ATOM 758 O O . THR B 1 12 ? -2.262 -19.484 -9.43 1 35.03 12 THR B O 1
ATOM 761 N N . TRP B 1 13 ? -1.432 -19.734 -7.656 1 33.78 13 TRP B N 1
ATOM 762 C CA . TRP B 1 13 ? -0.16 -19.078 -7.957 1 33.78 13 TRP B CA 1
ATOM 763 C C . TRP B 1 13 ? 0.589 -19.828 -9.055 1 33.78 13 TRP B C 1
ATOM 765 O O . TRP B 1 13 ? 0.59 -21.062 -9.086 1 33.78 13 TRP B O 1
ATOM 775 N N . LYS B 1 14 ? 0.531 -19.203 -10.141 1 35.69 14 LYS B N 1
ATOM 776 C CA . LYS B 1 14 ? 1.462 -19.656 -11.172 1 35.69 14 LYS B CA 1
ATOM 777 C C . LYS B 1 14 ? 2.709 -20.281 -10.547 1 35.69 14 LYS B C 1
ATOM 779 O O . LYS B 1 14 ? 3.547 -20.844 -11.25 1 35.69 14 LYS B O 1
ATOM 784 N N . TYR B 1 15 ? 2.957 -19.781 -9.273 1 35.38 15 TYR B N 1
ATOM 785 C CA . TYR B 1 15 ? 4.23 -20.328 -8.82 1 35.38 15 TYR B CA 1
ATOM 786 C C . TYR B 1 15 ? 4.051 -21.719 -8.234 1 35.38 15 TYR B C 1
ATOM 788 O O . TYR B 1 15 ? 3.031 -22.016 -7.605 1 35.38 15 TYR B O 1
ATOM 796 N N . SER B 1 16 ? 4.504 -22.531 -8.961 1 40.5 16 SER B N 1
ATOM 797 C CA . SER B 1 16 ? 4.633 -23.906 -8.477 1 40.5 16 SER B CA 1
ATOM 798 C C . SER B 1 16 ? 4.805 -23.938 -6.965 1 40.5 16 SER B C 1
ATOM 800 O O . SER B 1 16 ? 4.395 -24.906 -6.312 1 40.5 16 SER B O 1
ATOM 802 N N . ASN B 1 17 ? 5.539 -22.875 -6.508 1 43.62 17 ASN B N 1
ATOM 803 C CA . ASN B 1 17 ? 5.816 -22.953 -5.078 1 43.62 17 ASN B CA 1
ATOM 804 C C . ASN B 1 17 ? 4.895 -22.031 -4.281 1 43.62 17 ASN B C 1
ATOM 806 O O . ASN B 1 17 ? 4.598 -20.922 -4.715 1 43.62 17 ASN B O 1
ATOM 810 N N . THR B 1 18 ? 4.094 -22.5 -3.553 1 53.41 18 THR B N 1
ATOM 811 C CA . THR B 1 18 ? 3.201 -21.828 -2.617 1 53.41 18 THR B CA 1
ATOM 812 C C . THR B 1 18 ? 3.918 -20.672 -1.915 1 53.41 18 THR B C 1
ATOM 814 O O . THR B 1 18 ? 5.031 -20.844 -1.417 1 53.41 18 THR B O 1
ATOM 817 N N . PRO B 1 19 ? 3.408 -19.516 -2.281 1 56.72 19 PRO B N 1
ATOM 818 C CA . PRO B 1 19 ? 4.023 -18.484 -1.436 1 56.72 19 PRO B CA 1
ATOM 819 C C . PRO B 1 19 ? 4.215 -18.953 0.007 1 56.72 19 PRO B C 1
ATOM 821 O O . PRO B 1 19 ? 3.383 -19.688 0.541 1 56.72 19 PRO B O 1
ATOM 824 N N . ASP B 1 20 ? 5.438 -18.609 0.349 1 66.62 20 ASP B N 1
ATOM 825 C CA . ASP B 1 20 ? 5.781 -19 1.714 1 66.62 20 ASP B CA 1
ATOM 826 C C . ASP B 1 20 ? 5.234 -17.984 2.723 1 66.62 20 ASP B C 1
ATOM 828 O O . ASP B 1 20 ? 4.973 -18.344 3.875 1 66.62 20 ASP B O 1
ATOM 832 N N . ARG B 1 21 ? 5.051 -16.688 2.146 1 82.5 21 ARG B N 1
ATOM 833 C CA . ARG B 1 21 ? 4.68 -15.672 3.131 1 82.5 21 ARG B CA 1
ATOM 834 C C . ARG B 1 21 ? 3.85 -14.562 2.49 1 82.5 21 ARG B C 1
ATOM 836 O O . ARG B 1 21 ? 4.137 -14.133 1.371 1 82.5 21 ARG B O 1
ATOM 843 N N . VAL B 1 22 ? 2.723 -14.211 3.133 1 87.38 22 VAL B N 1
ATOM 844 C CA . VAL B 1 22 ? 1.988 -12.992 2.801 1 87.38 22 VAL B CA 1
ATOM 845 C C . VAL B 1 22 ? 2.549 -11.812 3.596 1 87.38 22 VAL B C 1
ATOM 847 O O . VAL B 1 22 ? 2.49 -11.805 4.828 1 87.38 22 VAL B O 1
ATOM 850 N N . ASN B 1 23 ? 3.037 -10.859 2.807 1 90.44 23 ASN B N 1
ATOM 851 C CA . ASN B 1 23 ? 3.648 -9.703 3.455 1 90.44 23 ASN B CA 1
ATOM 852 C C . ASN B 1 23 ? 2.645 -8.57 3.646 1 90.44 23 ASN B C 1
ATOM 854 O O . ASN B 1 23 ? 2.727 -7.824 4.621 1 90.44 23 ASN B O 1
ATOM 858 N N . HIS B 1 24 ? 1.748 -8.438 2.686 1 93.88 24 HIS B N 1
ATOM 859 C CA . HIS B 1 24 ? 0.654 -7.473 2.756 1 93.88 24 HIS B CA 1
ATOM 860 C C . HIS B 1 24 ? -0.631 -8.055 2.178 1 93.88 24 HIS B C 1
ATOM 862 O O . HIS B 1 24 ? -0.586 -8.867 1.251 1 93.88 24 HIS B O 1
ATOM 868 N N . ALA B 1 25 ? -1.704 -7.613 2.742 1 94.31 25 ALA B N 1
ATOM 869 C CA . ALA B 1 25 ? -3.045 -7.867 2.219 1 94.31 25 ALA B CA 1
ATOM 870 C C . ALA B 1 25 ? -3.928 -6.629 2.357 1 94.31 25 ALA B C 1
ATOM 872 O O . ALA B 1 25 ? -4.301 -6.246 3.469 1 94.31 25 ALA B O 1
ATOM 873 N N . ILE B 1 26 ? -4.18 -6.039 1.175 1 96.62 26 ILE B N 1
ATOM 874 C CA . ILE B 1 26 ? -4.969 -4.809 1.163 1 96.62 26 ILE B CA 1
ATOM 875 C C . ILE B 1 26 ? -6.332 -5.078 0.529 1 96.62 26 ILE B C 1
ATOM 877 O O . ILE B 1 26 ? -6.414 -5.449 -0.644 1 96.62 26 ILE B O 1
ATOM 881 N N . GLU B 1 27 ? -7.359 -4.891 1.338 1 95.25 27 GLU B N 1
ATOM 882 C CA . GLU B 1 27 ? -8.711 -5.035 0.801 1 95.25 27 GLU B CA 1
ATOM 883 C C . GLU B 1 27 ? -9.109 -3.814 -0.02 1 95.25 27 GLU B C 1
ATOM 885 O O . GLU B 1 27 ? -8.945 -2.678 0.427 1 95.25 27 GLU B O 1
ATOM 890 N N . LEU B 1 28 ? -9.578 -4.09 -1.212 1 96.81 28 LEU B N 1
ATOM 891 C CA . LEU B 1 28 ? -10.047 -3.049 -2.119 1 96.81 28 LEU B CA 1
ATOM 892 C C . LEU B 1 28 ? -11.555 -3.143 -2.322 1 96.81 28 LEU B C 1
ATOM 894 O O . LEU B 1 28 ? -12.18 -4.117 -1.903 1 96.81 28 LEU B O 1
ATOM 898 N N . ASP B 1 29 ? -12.078 -2.074 -2.926 1 91.62 29 ASP B N 1
ATOM 899 C CA . ASP B 1 29 ? -13.508 -2.102 -3.217 1 91.62 29 ASP B CA 1
ATOM 900 C C . ASP B 1 29 ? -13.852 -3.227 -4.191 1 91.62 29 ASP B C 1
ATOM 902 O O . ASP B 1 29 ? -12.984 -3.68 -4.949 1 91.62 29 ASP B O 1
ATOM 906 N N . GLY B 1 30 ? -15.078 -3.701 -4.07 1 94.38 30 GLY B N 1
ATOM 907 C CA . GLY B 1 30 ? -15.555 -4.684 -5.031 1 94.38 30 GLY B CA 1
ATOM 908 C C . GLY B 1 30 ? -15.172 -6.105 -4.668 1 94.38 30 GLY B C 1
ATOM 909 O O . GLY B 1 30 ? -15.328 -7.023 -5.477 1 94.38 30 GLY B O 1
ATOM 910 N N . GLY B 1 31 ? -14.586 -6.277 -3.469 1 93.06 31 GLY B N 1
ATOM 911 C CA . GLY B 1 31 ? -14.258 -7.617 -3.008 1 93.06 31 GLY B CA 1
ATOM 912 C C . GLY B 1 31 ? -12.891 -8.094 -3.465 1 93.06 31 GLY B C 1
ATOM 913 O O . GLY B 1 31 ? -12.594 -9.289 -3.402 1 93.06 31 GLY B O 1
ATOM 914 N N . TYR B 1 32 ? -12.094 -7.125 -3.92 1 95.69 32 TYR B N 1
ATOM 915 C CA . TYR B 1 32 ? -10.734 -7.453 -4.324 1 95.69 32 TYR B CA 1
ATOM 916 C C . TYR B 1 32 ? -9.766 -7.336 -3.15 1 95.69 32 TYR B C 1
ATOM 918 O O . TYR B 1 32 ? -9.992 -6.539 -2.236 1 95.69 32 TYR B O 1
ATOM 926 N N . THR B 1 33 ? -8.758 -8.227 -3.15 1 94 33 THR B N 1
ATOM 927 C CA . THR B 1 33 ? -7.645 -8.102 -2.219 1 94 33 THR B CA 1
ATOM 928 C C . THR B 1 33 ? -6.312 -8.109 -2.963 1 94 33 THR B C 1
ATOM 930 O O . THR B 1 33 ? -6.078 -8.961 -3.824 1 94 33 THR B O 1
ATOM 933 N N . LEU B 1 34 ? -5.52 -7.07 -2.756 1 97.38 34 LEU B N 1
ATOM 934 C CA . LEU B 1 34 ? -4.152 -7.039 -3.262 1 97.38 34 LEU B CA 1
ATOM 935 C C . LEU B 1 34 ? -3.188 -7.656 -2.256 1 97.38 34 LEU B C 1
ATOM 937 O O . LEU B 1 34 ? -3.078 -7.184 -1.123 1 97.38 34 LEU B O 1
ATOM 941 N N . TYR B 1 35 ? -2.477 -8.711 -2.693 1 93.25 35 TYR B N 1
ATOM 942 C CA . TYR B 1 35 ? -1.484 -9.375 -1.854 1 93.25 35 TYR B CA 1
ATOM 943 C C . TYR B 1 35 ? -0.071 -9.047 -2.316 1 93.25 35 TYR B C 1
ATOM 945 O O . TYR B 1 35 ? 0.193 -8.961 -3.52 1 93.25 35 TYR B O 1
ATOM 953 N N . VAL B 1 36 ? 0.76 -8.852 -1.388 1 93.81 36 VAL B N 1
ATOM 954 C CA . VAL B 1 36 ? 2.195 -8.961 -1.623 1 93.81 36 VAL B CA 1
ATOM 955 C C . VAL B 1 36 ? 2.73 -10.242 -0.988 1 93.81 36 VAL B C 1
ATOM 957 O O . VAL B 1 36 ? 2.512 -10.492 0.2 1 93.81 36 VAL B O 1
ATOM 960 N N . VAL B 1 37 ? 3.385 -11.062 -1.867 1 89.06 37 VAL B N 1
ATOM 961 C CA . VAL B 1 37 ? 3.811 -12.383 -1.418 1 89.06 37 VAL B CA 1
ATOM 962 C C . VAL B 1 37 ? 5.297 -12.578 -1.713 1 89.06 37 VAL B C 1
ATOM 964 O O . VAL B 1 37 ? 5.867 -11.867 -2.547 1 89.06 37 VAL B O 1
ATOM 967 N N . SER B 1 38 ? 5.883 -13.375 -0.942 1 85 38 SER B N 1
ATOM 968 C CA . SER B 1 38 ? 7.258 -13.773 -1.209 1 85 38 SER B CA 1
ATOM 969 C C . SER B 1 38 ? 7.438 -15.281 -1.053 1 85 38 SER B C 1
ATOM 971 O O . SER B 1 38 ? 6.66 -15.938 -0.35 1 85 38 SER B O 1
ATOM 973 N N . ALA B 1 39 ? 8.203 -15.703 -2.09 1 71.44 39 ALA B N 1
ATOM 974 C CA . ALA B 1 39 ? 8.586 -17.109 -1.979 1 71.44 39 ALA B CA 1
ATOM 975 C C . ALA B 1 39 ? 10.008 -17.25 -1.459 1 71.44 39 ALA B C 1
ATOM 977 O O . ALA B 1 39 ? 10.93 -16.609 -1.974 1 71.44 39 ALA B O 1
ATOM 978 N N . GLY B 1 40 ? 10.07 -18.016 -0.635 1 59.38 40 GLY B N 1
ATOM 979 C CA . GLY B 1 40 ? 11.367 -18.484 -0.177 1 59.38 40 GLY B CA 1
ATOM 980 C C . GLY B 1 40 ? 12.25 -17.375 0.35 1 59.38 40 GLY B C 1
ATOM 981 O O . GLY B 1 40 ? 11.805 -16.25 0.52 1 59.38 40 GLY B O 1
ATOM 982 N N . GLU B 1 41 ? 13.508 -17.766 0.546 1 55 41 GLU B N 1
ATOM 983 C CA . GLU B 1 41 ? 14.555 -16.984 1.2 1 55 41 GLU B CA 1
ATOM 984 C C . GLU B 1 41 ? 15.023 -15.828 0.321 1 55 41 GLU B C 1
ATOM 986 O O . GLU B 1 41 ? 15.523 -14.828 0.825 1 55 41 GLU B O 1
ATOM 991 N N . TRP B 1 42 ? 14.82 -16.141 -1.054 1 56.12 42 TRP B N 1
ATOM 992 C CA . TRP B 1 42 ? 15.531 -15.141 -1.851 1 56.12 42 TRP B CA 1
ATOM 993 C C . TRP B 1 42 ? 14.719 -13.859 -1.965 1 56.12 42 TRP B C 1
ATOM 995 O O . TRP B 1 42 ? 15.18 -12.867 -2.535 1 56.12 42 TRP B O 1
ATOM 1005 N N . GLY B 1 43 ? 13.711 -13.836 -1.313 1 59.38 43 GLY B N 1
ATOM 1006 C CA . GLY B 1 43 ? 13.18 -12.547 -0.886 1 59.38 43 GLY B CA 1
ATOM 1007 C C . GLY B 1 43 ? 12.555 -11.75 -2.016 1 59.38 43 GLY B C 1
ATOM 1008 O O . GLY B 1 43 ? 12.516 -10.523 -1.97 1 59.38 43 GLY B O 1
ATOM 1009 N N . ASP B 1 44 ? 12.328 -12.508 -3.264 1 83.31 44 ASP B N 1
ATOM 1010 C CA . ASP B 1 44 ? 11.672 -11.695 -4.277 1 83.31 44 ASP B CA 1
ATOM 1011 C C . ASP B 1 44 ? 10.18 -11.531 -3.975 1 83.31 44 ASP B C 1
ATOM 1013 O O . ASP B 1 44 ? 9.508 -12.5 -3.631 1 83.31 44 ASP B O 1
ATOM 1017 N N . TYR B 1 45 ? 9.734 -10.328 -3.998 1 90.81 45 TYR B N 1
ATOM 1018 C CA . TYR B 1 45 ? 8.352 -10 -3.688 1 90.81 45 TYR B CA 1
ATOM 1019 C C . TYR B 1 45 ? 7.539 -9.797 -4.961 1 90.81 45 TYR B C 1
ATOM 1021 O O . TYR B 1 45 ? 8.023 -9.219 -5.934 1 90.81 45 TYR B O 1
ATOM 1029 N N . GLU B 1 46 ? 6.387 -10.383 -4.934 1 91.94 46 GLU B N 1
ATOM 1030 C CA . GLU B 1 46 ? 5.441 -10.219 -6.035 1 91.94 46 GLU B CA 1
ATOM 1031 C C . GLU B 1 46 ? 4.07 -9.781 -5.527 1 91.94 46 GLU B C 1
ATOM 1033 O O . GLU B 1 46 ? 3.793 -9.867 -4.328 1 91.94 46 GLU B O 1
ATOM 1038 N N . TRP B 1 47 ? 3.287 -9.164 -6.387 1 94.56 47 TRP B N 1
ATOM 1039 C CA . TRP B 1 47 ? 1.926 -8.82 -5.988 1 94.56 47 TRP B CA 1
ATOM 1040 C C . TRP B 1 47 ? 0.906 -9.609 -6.797 1 94.56 47 TRP B C 1
ATOM 1042 O O . TRP B 1 47 ? 1.179 -10.008 -7.934 1 94.56 47 TRP B O 1
ATOM 1052 N N . ILE B 1 48 ? -0.239 -9.906 -6.219 1 93.31 48 ILE B N 1
ATOM 1053 C CA . ILE B 1 48 ? -1.371 -10.609 -6.809 1 93.31 48 ILE B CA 1
ATOM 1054 C C . ILE B 1 48 ? -2.674 -9.922 -6.41 1 93.31 48 ILE B C 1
ATOM 1056 O O . ILE B 1 48 ? -2.895 -9.625 -5.234 1 93.31 48 ILE B O 1
ATOM 1060 N N . LEU B 1 49 ? -3.418 -9.594 -7.367 1 95.88 49 LEU B N 1
ATOM 1061 C CA . LEU B 1 49 ? -4.789 -9.172 -7.105 1 95.88 49 LEU B CA 1
ATOM 1062 C C . LEU B 1 49 ? -5.754 -10.344 -7.207 1 95.88 49 LEU B C 1
ATOM 1064 O O . LEU B 1 49 ? -5.75 -11.07 -8.203 1 95.88 49 LEU B O 1
ATOM 1068 N N . SER B 1 50 ? -6.516 -10.453 -6.168 1 92.69 50 SER B N 1
ATOM 1069 C CA . SER B 1 50 ? -7.422 -11.594 -6.125 1 92.69 50 SER B CA 1
ATOM 1070 C C . SER B 1 50 ? -8.852 -11.148 -5.84 1 92.69 50 SER B C 1
ATOM 1072 O O . SER B 1 50 ? -9.078 -10.117 -5.207 1 92.69 50 SER B O 1
ATOM 1074 N N . LYS B 1 51 ? -9.805 -11.891 -6.363 1 92 51 LYS B N 1
ATOM 1075 C CA . LYS B 1 51 ? -11.219 -11.781 -6.008 1 92 51 LYS B CA 1
ATOM 1076 C C . LYS B 1 51 ? -11.812 -13.156 -5.695 1 92 51 LYS B C 1
ATOM 1078 O O . LYS B 1 51 ? -11.719 -14.078 -6.508 1 92 51 LYS B O 1
ATOM 1083 N N . GLU B 1 52 ? -12.383 -13.211 -4.449 1 83.94 52 GLU B N 1
ATOM 1084 C CA . GLU B 1 52 ? -13.023 -14.453 -4.023 1 83.94 52 GLU B CA 1
ATOM 1085 C C . GLU B 1 52 ? -12.102 -15.648 -4.219 1 83.94 52 GLU B C 1
ATOM 1087 O O . GLU B 1 52 ? -12.508 -16.672 -4.77 1 83.94 52 GLU B O 1
ATOM 1092 N N . GLY B 1 53 ? -10.82 -15.383 -3.918 1 77.62 53 GLY B N 1
ATOM 1093 C CA . GLY B 1 53 ? -9.867 -16.484 -3.916 1 77.62 53 GLY B CA 1
ATOM 1094 C C . GLY B 1 53 ? -9.297 -16.781 -5.293 1 77.62 53 GLY B C 1
ATOM 1095 O O . GLY B 1 53 ? -8.453 -17.656 -5.441 1 77.62 53 GLY B O 1
ATOM 1096 N N . ARG B 1 54 ? -9.711 -15.992 -6.324 1 87.06 54 ARG B N 1
ATOM 1097 C CA . ARG B 1 54 ? -9.211 -16.172 -7.684 1 87.06 54 ARG B CA 1
ATOM 1098 C C . ARG B 1 54 ? -8.32 -15.008 -8.102 1 87.06 54 ARG B C 1
ATOM 1100 O O . ARG B 1 54 ? -8.672 -13.852 -7.887 1 87.06 54 ARG B O 1
ATOM 1107 N N . GLY B 1 55 ? -7.184 -15.352 -8.602 1 90.12 55 GLY B N 1
ATOM 1108 C CA . GLY B 1 55 ? -6.289 -14.328 -9.117 1 90.12 55 GLY B CA 1
ATOM 1109 C C . GLY B 1 55 ? -6.852 -13.594 -10.32 1 90.12 55 GLY B C 1
ATOM 1110 O O . GLY B 1 55 ? -7.391 -14.219 -11.234 1 90.12 55 GLY B O 1
ATOM 1111 N N . VAL B 1 56 ? -6.797 -12.312 -10.242 1 93.12 56 VAL B N 1
ATOM 1112 C CA . VAL B 1 56 ? -7.293 -11.445 -11.312 1 93.12 56 VAL B CA 1
ATOM 1113 C C . VAL B 1 56 ? -6.117 -10.852 -12.086 1 93.12 56 VAL B C 1
ATOM 1115 O O . VAL B 1 56 ? -6.113 -10.852 -13.312 1 93.12 56 VAL B O 1
ATOM 1118 N N . LEU B 1 57 ? -5.133 -10.25 -11.398 1 95.25 57 LEU B N 1
ATOM 1119 C CA . LEU B 1 57 ? -3.895 -9.688 -11.922 1 95.25 57 LEU B CA 1
ATOM 1120 C C . LEU B 1 57 ? -2.701 -10.117 -11.078 1 95.25 57 LEU B C 1
ATOM 1122 O O . LEU B 1 57 ? -2.867 -10.516 -9.922 1 95.25 57 LEU B O 1
ATOM 1126 N N . HIS B 1 58 ? -1.523 -10.102 -11.711 1 93.31 58 HIS B N 1
ATOM 1127 C CA . HIS B 1 58 ? -0.306 -10.367 -10.953 1 93.31 58 HIS B CA 1
ATOM 1128 C C . HIS B 1 58 ? 0.903 -9.695 -11.602 1 93.31 58 HIS B C 1
ATOM 1130 O O . HIS B 1 58 ? 0.854 -9.305 -12.766 1 93.31 58 HIS B O 1
ATOM 1136 N N . SER B 1 59 ? 1.9 -9.602 -10.789 1 92.81 59 SER B N 1
ATOM 1137 C CA . SER B 1 59 ? 3.121 -9 -11.312 1 92.81 59 SER B CA 1
ATOM 1138 C C . SER B 1 59 ? 3.812 -9.93 -12.305 1 92.81 59 SER B C 1
ATOM 1140 O O . SER B 1 59 ? 3.799 -11.148 -12.133 1 92.81 59 SER B O 1
ATOM 1142 N N . ASP B 1 60 ? 4.418 -9.297 -13.312 1 90.5 60 ASP B N 1
ATOM 1143 C CA . ASP B 1 60 ? 5.324 -10.023 -14.203 1 90.5 60 ASP B CA 1
ATOM 1144 C C . ASP B 1 60 ? 6.758 -9.961 -13.688 1 90.5 60 ASP B C 1
ATOM 1146 O O . ASP B 1 60 ? 7.609 -10.742 -14.117 1 90.5 60 ASP B O 1
ATOM 1150 N N . ASP B 1 61 ? 6.977 -9.094 -12.805 1 90.25 61 ASP B N 1
ATOM 1151 C CA . ASP B 1 61 ? 8.305 -8.875 -12.25 1 90.25 61 ASP B CA 1
ATOM 1152 C C . ASP B 1 61 ? 8.336 -9.156 -10.75 1 90.25 61 ASP B C 1
ATOM 1154 O O . ASP B 1 61 ? 7.285 -9.188 -10.094 1 90.25 61 ASP B O 1
ATOM 1158 N N . ALA B 1 62 ? 9.547 -9.414 -10.297 1 90.75 62 ALA B N 1
ATOM 1159 C CA . ALA B 1 62 ? 9.797 -9.453 -8.859 1 90.75 62 ALA B CA 1
ATOM 1160 C C . ALA B 1 62 ? 10.383 -8.133 -8.367 1 90.75 62 ALA B C 1
ATOM 1162 O O . ALA B 1 62 ? 11.008 -7.398 -9.141 1 90.75 62 ALA B O 1
ATOM 1163 N N . TYR B 1 63 ? 10.133 -7.859 -7.129 1 93.12 63 TYR B N 1
ATOM 1164 C CA . TYR B 1 63 ? 10.594 -6.605 -6.543 1 93.12 63 TYR B CA 1
ATOM 1165 C C . TYR B 1 63 ? 11.508 -6.859 -5.348 1 93.12 63 TYR B C 1
ATOM 1167 O O . TYR B 1 63 ? 11.414 -7.906 -4.703 1 93.12 63 TYR B O 1
ATOM 1175 N N . GLY B 1 64 ? 12.305 -5.988 -5.051 1 89.88 64 GLY B N 1
ATOM 1176 C CA . GLY B 1 64 ? 13.328 -6.145 -4.035 1 89.88 64 GLY B CA 1
ATOM 1177 C C . GLY B 1 64 ? 12.828 -5.883 -2.627 1 89.88 64 GLY B C 1
ATOM 1178 O O . GLY B 1 64 ? 13.547 -6.121 -1.652 1 89.88 64 GLY B O 1
ATOM 1179 N N . SER B 1 65 ? 11.672 -5.332 -2.465 1 92.94 65 SER B N 1
ATOM 1180 C CA . SER B 1 65 ? 11.055 -5.117 -1.16 1 92.94 65 SER B CA 1
ATOM 1181 C C . SER B 1 65 ? 9.539 -5.27 -1.233 1 92.94 65 SER B C 1
ATOM 1183 O O . SER B 1 65 ? 8.938 -5.059 -2.289 1 92.94 65 SER B O 1
ATOM 1185 N N . PRO B 1 66 ? 8.906 -5.684 -0.156 1 93.62 66 PRO B N 1
ATOM 1186 C CA . PRO B 1 66 ? 7.449 -5.844 -0.181 1 93.62 66 PRO B CA 1
ATOM 1187 C C . PRO B 1 66 ? 6.715 -4.527 -0.406 1 93.62 66 PRO B C 1
ATOM 1189 O O . PRO B 1 66 ? 5.641 -4.512 -1.013 1 93.62 66 PRO B O 1
ATOM 1192 N N . GLU B 1 67 ? 7.336 -3.416 -0.023 1 96.5 67 GLU B N 1
ATOM 1193 C CA . GLU B 1 67 ? 6.676 -2.123 -0.173 1 96.5 67 GLU B CA 1
ATOM 1194 C C . GLU B 1 67 ? 6.715 -1.648 -1.623 1 96.5 67 GLU B C 1
ATOM 1196 O O . GLU B 1 67 ? 5.773 -1.005 -2.096 1 96.5 67 GLU B O 1
ATOM 1201 N N . ARG B 1 68 ? 7.809 -1.98 -2.326 1 96.5 68 ARG B N 1
ATOM 1202 C CA . ARG B 1 68 ? 7.848 -1.681 -3.754 1 96.5 68 ARG B CA 1
ATOM 1203 C C . ARG B 1 68 ? 6.82 -2.51 -4.52 1 96.5 68 ARG B C 1
ATOM 1205 O O . ARG B 1 68 ? 6.148 -2.002 -5.418 1 96.5 68 ARG B O 1
ATOM 1212 N N . ALA B 1 69 ? 6.727 -3.756 -4.18 1 96.19 69 ALA B N 1
ATOM 1213 C CA . ALA B 1 69 ? 5.711 -4.602 -4.801 1 96.19 69 ALA B CA 1
ATOM 1214 C C . ALA B 1 69 ? 4.309 -4.059 -4.535 1 96.19 69 ALA B C 1
ATOM 1216 O O . ALA B 1 69 ? 3.465 -4.035 -5.438 1 96.19 69 ALA B O 1
ATOM 1217 N N . LEU B 1 70 ? 4.082 -3.65 -3.311 1 98.06 70 LEU B N 1
ATOM 1218 C CA . LEU B 1 70 ? 2.787 -3.088 -2.945 1 98.06 70 LEU B CA 1
ATOM 1219 C C . LEU B 1 70 ? 2.484 -1.841 -3.77 1 98.06 70 LEU B C 1
ATOM 1221 O O . LEU B 1 70 ? 1.383 -1.698 -4.305 1 98.06 70 LEU B O 1
ATOM 1225 N N . PHE B 1 71 ? 3.461 -0.937 -3.852 1 98.62 71 PHE B N 1
ATOM 1226 C CA . PHE B 1 71 ? 3.311 0.289 -4.629 1 98.62 71 PHE B CA 1
ATOM 1227 C C . PHE B 1 71 ? 2.967 -0.028 -6.078 1 98.62 71 PHE B C 1
ATOM 1229 O O . PHE B 1 71 ? 2.018 0.53 -6.633 1 98.62 71 P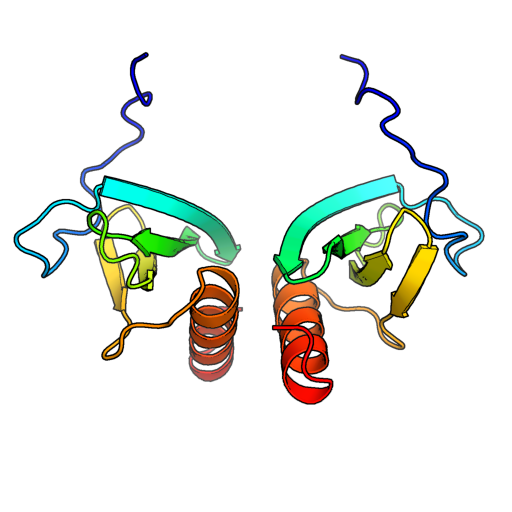HE B O 1
ATOM 1236 N N . ARG B 1 72 ? 3.65 -0.936 -6.641 1 98.31 72 ARG B N 1
ATOM 1237 C CA . ARG B 1 72 ? 3.43 -1.277 -8.039 1 98.31 72 ARG B CA 1
ATOM 1238 C C . ARG B 1 72 ? 2.08 -1.962 -8.234 1 98.31 72 ARG B C 1
ATOM 1240 O O . ARG B 1 72 ? 1.406 -1.745 -9.242 1 98.31 72 ARG B O 1
ATOM 1247 N N . GLY B 1 73 ? 1.722 -2.791 -7.273 1 98.44 73 GLY B N 1
ATOM 1248 C CA . GLY B 1 73 ? 0.398 -3.391 -7.32 1 98.44 73 GLY B CA 1
ATOM 1249 C C . GLY B 1 73 ? -0.722 -2.369 -7.262 1 98.44 73 GLY B C 1
ATOM 1250 O O . GLY B 1 73 ? -1.66 -2.426 -8.062 1 98.44 73 GLY B O 1
ATOM 1251 N N . LEU B 1 74 ? -0.583 -1.48 -6.359 1 98.62 74 LEU B N 1
ATOM 1252 C CA . LEU B 1 74 ? -1.598 -0.438 -6.238 1 98.62 74 LEU B CA 1
ATOM 1253 C C . LEU B 1 74 ? -1.618 0.446 -7.48 1 98.62 74 LEU B C 1
ATOM 1255 O O . LEU B 1 74 ? -2.684 0.889 -7.914 1 98.62 74 LEU B O 1
ATOM 1259 N N . GLN B 1 75 ? -0.49 0.733 -7.977 1 98.44 75 GLN B N 1
ATOM 1260 C CA . GLN B 1 75 ? -0.415 1.489 -9.219 1 98.44 75 GLN B CA 1
ATOM 1261 C C . GLN B 1 75 ? -1.193 0.794 -10.336 1 98.44 75 GLN B C 1
ATOM 1263 O O . GLN B 1 75 ? -1.965 1.434 -11.055 1 98.44 75 GLN B O 1
ATOM 1268 N N . LYS B 1 76 ? -0.984 -0.439 -10.477 1 98.44 76 LYS B N 1
ATOM 1269 C CA . LYS B 1 76 ? -1.704 -1.197 -11.492 1 98.44 76 LYS B CA 1
ATOM 1270 C C . LYS B 1 76 ? -3.205 -1.203 -11.219 1 98.44 76 LYS B C 1
ATOM 1272 O O . LYS B 1 76 ? -4.012 -1.073 -12.141 1 98.44 76 LYS B O 1
ATOM 1277 N N . CYS B 1 77 ? -3.559 -1.371 -9.969 1 98.12 77 CYS B N 1
ATOM 1278 C CA . CYS B 1 77 ? -4.969 -1.341 -9.594 1 98.12 77 CYS B CA 1
ATOM 1279 C C . CYS B 1 77 ? -5.594 0.004 -9.938 1 98.12 77 CYS B C 1
ATOM 1281 O O . CYS B 1 77 ? -6.75 0.063 -10.367 1 98.12 77 CYS B O 1
ATOM 1283 N N . ASP B 1 78 ? -4.848 1.097 -9.664 1 97.5 78 ASP B N 1
ATOM 1284 C CA . ASP B 1 78 ? -5.34 2.422 -10.031 1 97.5 78 ASP B CA 1
ATOM 1285 C C . ASP B 1 78 ? -5.535 2.541 -11.539 1 97.5 78 ASP B C 1
ATOM 1287 O O . ASP B 1 78 ? -6.578 3.01 -12 1 97.5 78 ASP B O 1
ATOM 1291 N N . GLU B 1 79 ? -4.605 2.041 -12.297 1 97.56 79 GLU B N 1
ATOM 1292 C CA . GLU B 1 79 ? -4.645 2.1 -13.75 1 97.56 79 GLU B CA 1
ATOM 1293 C C . GLU B 1 79 ? -5.832 1.316 -14.305 1 97.56 79 GLU B C 1
ATOM 1295 O O . GLU B 1 79 ? -6.422 1.705 -15.32 1 97.56 79 GLU B O 1
ATOM 1300 N N . GLU B 1 80 ? -6.191 0.244 -13.672 1 97.19 80 GLU B N 1
ATOM 1301 C CA . GLU B 1 80 ? -7.238 -0.648 -14.164 1 97.19 80 GLU B CA 1
ATOM 1302 C C . GLU B 1 80 ? -8.57 -0.37 -13.469 1 97.19 80 GLU B C 1
ATOM 1304 O O . GLU B 1 80 ? -9.539 -1.103 -13.664 1 97.19 80 GLU B O 1
ATOM 1309 N N . ASN B 1 81 ? -8.617 0.648 -12.594 1 96 81 ASN B N 1
ATOM 1310 C CA . ASN B 1 81 ? -9.828 1.158 -11.953 1 96 81 ASN B CA 1
ATOM 1311 C C . ASN B 1 81 ? -10.367 0.175 -10.922 1 96 81 ASN B C 1
ATOM 1313 O O . ASN B 1 81 ? -11.578 -0.045 -10.844 1 96 81 ASN B O 1
ATOM 1317 N N . TYR B 1 82 ? -9.398 -0.366 -10.148 1 95.62 82 TYR B N 1
ATOM 1318 C CA . TYR B 1 82 ? -9.797 -1.226 -9.039 1 95.62 82 TYR B CA 1
ATOM 1319 C C . TYR B 1 82 ? -9.734 -0.475 -7.719 1 95.62 82 TYR B C 1
ATOM 1321 O O . TYR B 1 82 ? -10.109 -1.012 -6.672 1 95.62 82 TYR B O 1
ATOM 1329 N N . LEU B 1 83 ? -9.211 0.785 -7.711 1 93.38 83 LEU B N 1
ATOM 1330 C CA . LEU B 1 83 ? -9.07 1.555 -6.48 1 93.38 83 LEU B CA 1
ATOM 1331 C C . LEU B 1 83 ? -10.273 2.473 -6.273 1 93.38 83 LEU B C 1
ATOM 1333 O O . LEU B 1 83 ? -10.859 2.957 -7.242 1 93.38 83 LEU B O 1
#

Solvent-accessible surface area (backbone atoms only — not comparable to full-atom values): 9411 Å² total; per-residue (Å²): 137,78,82,75,80,56,86,56,60,49,54,77,48,89,47,88,60,66,65,69,40,79,76,41,78,45,78,40,65,93,61,28,34,43,32,19,33,26,47,66,87,79,49,43,12,30,24,35,32,27,42,91,36,37,66,74,48,64,55,93,57,72,25,86,37,61,63,53,17,43,43,52,43,42,50,50,32,50,76,71,65,48,103,135,79,76,76,78,58,86,62,73,24,61,81,48,86,48,88,61,66,64,72,40,80,78,42,78,45,78,40,66,94,60,29,34,41,33,18,34,25,45,67,87,81,47,42,13,29,24,38,30,26,42,89,31,36,65,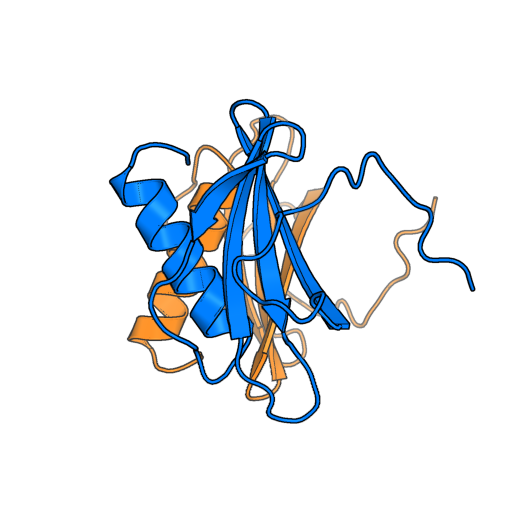74,47,64,56,94,56,72,26,86,37,59,63,54,19,42,44,52,43,43,51,50,31,48,75,72,66,48,102

Organism: Aquipseudomonas alcaligenes (strain ATCC 14909 / DSM 50342 / CCUG 1425 / JCM 20561 / NBRC 14159 / NCIMB 9945 / NCTC 10367 / 1577) (NCBI:txid1215092)

Radius of gyration: 16.39 Å; Cα contacts (8 Å, |Δi|>4): 323; chains: 2; bounding box: 33×44×39 Å

Sequence (166 aa):
MHIKDTGAHLITWKYSNTPDRVNHAIELDGGYTLYVVSAGEWGDYEWILSKEGRGVLHSDDAYGSPERALFRGLQKCDEENYLMHIKDTGAHLITWKYSNTPDRVNHAIELDGGYTLYVVSAGEWGDYEWILSKEGRGVLHSDDAYGSPERALFRGLQKCDEENYL

Nearest PDB structures (foldseek):
  3iez-assembly1_A  TM=4.194E-01  e=2.450E-01  Homo sapiens
  5nzf-assembly1_D  TM=4.765E-01  e=2.864E+00  unidentified influenza virus
  7cm1-assembly1_B  TM=4.616E-01  e=2.864E+00  Wuhan asiatic toad influenza virus
  3iez-assembly1_A  TM=4.198E-01  e=2.255E-01  Homo sapiens
  5o3w-assembly1_A  TM=7.475E-01  e=4.337E+00  Gypsophila vaccaria

pLDDT: mean 77.26, std 25.86, range [18.03, 98.69]

Foldseek 3Di:
DDPDPDVQLAEPPPDPDPFPDWPDWDDFPPQKIKTWTDHDDVQWIKIFIDHPRYTDDIDPDTDNHSVVNVVVSVVVCVVVVRD/DDPPPDVQLAEPPPPPDPFPDWPDWDAFPPQKIKTWTDHDDVQWIKIFITHPRYTDDIDPDTDNHSVVRVVVSVVVCVVVVRD